Protein AF-A0A2T7B7V8-F1 (afdb_monomer)

Foldseek 3Di:
DDVVVVVVVVVCVVPVPDPAQKDKDFPLDPWGKAWDDKDWDDDPPDDIKMK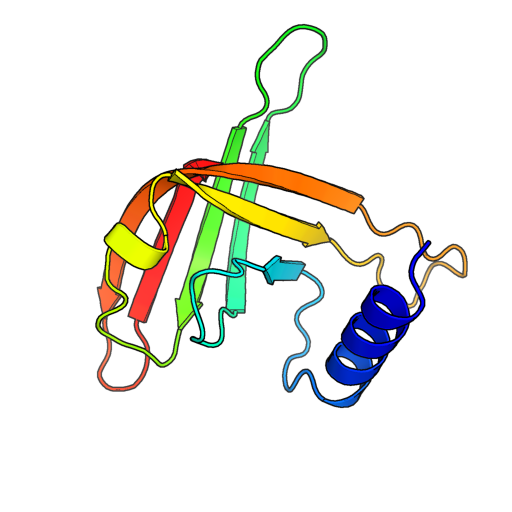TKTKTQDQCDDPVSAAQTKMKIWGFDDPPDPPGDIDIDIDGWHDKDWDADDPRMTMIITMD

Nearest PDB structures (foldseek):
  2p5z-assembly1_X  TM=9.126E-01  e=8.108E-07  Escherichia coli O6
  7q5p-assembly1_C  TM=8.413E-01  e=1.557E-05  Pseudomonas protegens Pf-5
  8v3t-assembly1_b  TM=2.860E-01  e=1.214E+00  Clostridioides difficile
  7rec-assembly1_E-2  TM=3.640E-01  e=7.645E+00  Homo sapiens
  8t17-assembly1_A  TM=2.697E-01  e=7.645E+00  Aequorea victoria

Structure (mmCIF, N/CA/C/O backbone):
data_AF-A0A2T7B7V8-F1
#
_entry.id   AF-A0A2T7B7V8-F1
#
loop_
_atom_site.group_PDB
_atom_site.id
_atom_site.type_symbol
_atom_site.label_atom_id
_atom_site.label_alt_id
_atom_site.label_comp_id
_atom_site.label_asym_id
_atom_site.label_entity_id
_atom_site.label_seq_id
_atom_site.pdbx_PDB_ins_code
_atom_site.Cartn_x
_atom_site.Cartn_y
_atom_site.Cartn_z
_atom_site.occupancy
_atom_site.B_iso_or_equiv
_atom_site.auth_seq_id
_atom_site.auth_comp_id
_atom_site.auth_asym_id
_atom_site.auth_atom_id
_atom_site.pdbx_PDB_model_num
ATOM 1 N N . MET A 1 1 ? -1.034 -13.128 19.800 1.00 44.31 1 MET A N 1
ATOM 2 C CA . MET A 1 1 ? -0.070 -12.634 18.792 1.00 44.31 1 MET A CA 1
ATOM 3 C C . MET A 1 1 ? 0.856 -13.788 18.443 1.00 44.31 1 MET A C 1
ATOM 5 O O . MET A 1 1 ? 1.413 -14.369 19.367 1.00 44.31 1 MET A O 1
ATOM 9 N N . SER A 1 2 ? 0.912 -14.211 17.176 1.00 50.72 2 SER A N 1
ATOM 10 C CA . SER A 1 2 ? 1.653 -15.417 16.778 1.00 50.72 2 SER A CA 1
ATOM 11 C C . SER A 1 2 ? 3.151 -15.120 16.699 1.00 50.72 2 SER A C 1
ATOM 13 O O . SER A 1 2 ? 3.559 -14.107 16.136 1.00 50.72 2 SER A O 1
ATOM 15 N N . GLN A 1 3 ? 3.986 -16.005 17.247 1.00 44.62 3 GLN A N 1
ATOM 16 C CA . GLN A 1 3 ? 5.444 -15.815 17.299 1.00 44.62 3 GLN A CA 1
ATOM 17 C C . GLN A 1 3 ? 6.090 -15.685 15.908 1.00 44.62 3 GLN A C 1
ATOM 19 O O . GLN A 1 3 ? 7.143 -15.070 15.759 1.00 44.62 3 GLN A O 1
ATOM 24 N N . THR A 1 4 ? 5.430 -16.202 14.872 1.00 51.91 4 THR A N 1
ATOM 25 C CA . THR A 1 4 ? 5.833 -16.062 13.468 1.00 51.91 4 THR A CA 1
ATOM 26 C C . THR A 1 4 ? 5.802 -14.623 12.963 1.00 51.91 4 THR A C 1
ATOM 28 O O . THR A 1 4 ? 6.666 -14.245 12.174 1.00 51.91 4 THR A O 1
ATOM 31 N N . ASP A 1 5 ? 4.848 -13.812 13.421 1.00 50.88 5 ASP A N 1
ATOM 32 C CA . ASP A 1 5 ? 4.709 -12.419 12.978 1.00 50.88 5 ASP A CA 1
ATOM 33 C C . ASP A 1 5 ? 5.813 -11.557 13.594 1.00 50.88 5 ASP A C 1
ATOM 35 O O . ASP A 1 5 ? 6.421 -10.723 12.923 1.00 50.88 5 ASP A O 1
ATOM 39 N N . THR A 1 6 ? 6.145 -11.836 14.859 1.00 51.00 6 THR A N 1
ATOM 40 C CA . THR A 1 6 ? 7.250 -11.193 15.573 1.00 51.00 6 THR A CA 1
ATOM 41 C C . THR A 1 6 ? 8.592 -11.529 14.931 1.00 51.00 6 THR A C 1
ATOM 43 O O . THR A 1 6 ? 9.377 -10.619 14.688 1.00 51.00 6 THR A O 1
ATOM 46 N N . LEU A 1 7 ? 8.832 -12.799 14.579 1.00 51.41 7 LEU A N 1
ATOM 47 C CA . LEU A 1 7 ? 10.081 -13.227 13.941 1.00 51.41 7 LEU A CA 1
ATOM 48 C C . LEU A 1 7 ? 10.260 -12.638 12.538 1.00 51.41 7 LEU A C 1
ATOM 50 O O . LEU A 1 7 ? 11.360 -12.202 12.202 1.00 51.41 7 LEU A O 1
ATOM 54 N N . LYS A 1 8 ? 9.190 -12.565 11.734 1.00 56.34 8 LYS A N 1
ATOM 55 C CA . LYS A 1 8 ? 9.224 -11.879 10.433 1.00 56.34 8 LYS A CA 1
ATOM 56 C C . LYS A 1 8 ? 9.533 -10.395 10.611 1.00 56.34 8 LYS A C 1
ATOM 58 O O . LYS A 1 8 ? 10.452 -9.897 9.971 1.00 56.34 8 LYS A O 1
ATOM 63 N N . ASN A 1 9 ? 8.833 -9.708 11.514 1.00 56.75 9 ASN A N 1
ATOM 64 C CA . ASN A 1 9 ? 9.064 -8.290 11.787 1.00 56.75 9 ASN A CA 1
ATOM 65 C C . ASN A 1 9 ? 10.508 -8.017 12.246 1.00 56.75 9 ASN A C 1
ATOM 67 O O . ASN A 1 9 ? 11.159 -7.117 11.723 1.00 56.75 9 ASN A O 1
ATOM 71 N N . THR A 1 10 ? 11.055 -8.835 13.154 1.00 52.47 10 THR A N 1
ATOM 72 C CA . THR A 1 10 ? 12.447 -8.693 13.607 1.00 52.47 10 THR A CA 1
ATOM 73 C C . THR A 1 10 ? 13.447 -9.014 12.508 1.00 52.47 10 THR A C 1
ATOM 75 O O . THR A 1 10 ? 14.430 -8.297 12.361 1.00 52.47 10 THR A O 1
ATOM 78 N N . LEU A 1 11 ? 13.200 -10.051 11.700 1.00 54.28 11 LEU A N 1
ATOM 79 C CA . LEU A 1 11 ? 14.100 -10.410 10.610 1.00 54.28 11 LEU A CA 1
ATOM 80 C C . LEU A 1 11 ? 14.127 -9.297 9.564 1.00 54.28 11 LEU A C 1
ATOM 82 O O . LEU A 1 11 ? 15.202 -8.950 9.106 1.00 54.28 11 LEU A O 1
ATOM 86 N N . TYR A 1 12 ? 13.001 -8.659 9.252 1.00 55.84 12 TYR A N 1
ATOM 87 C CA . TYR A 1 12 ? 12.968 -7.508 8.349 1.00 55.84 12 TYR A CA 1
ATOM 88 C C . TYR A 1 12 ? 13.488 -6.206 8.969 1.00 55.84 12 TYR A C 1
ATOM 90 O O . TYR A 1 12 ? 14.055 -5.402 8.245 1.00 55.84 12 TYR A O 1
ATOM 98 N N . ALA A 1 13 ? 13.378 -5.995 10.281 1.00 53.31 13 ALA A N 1
ATOM 99 C CA . ALA A 1 13 ? 14.068 -4.887 10.948 1.00 53.31 13 ALA A CA 1
ATOM 100 C C . ALA A 1 13 ? 15.601 -5.070 10.942 1.00 53.31 13 ALA A C 1
ATOM 102 O O . ALA A 1 13 ? 16.341 -4.091 10.947 1.00 53.31 13 ALA A O 1
ATOM 103 N N . LEU A 1 14 ? 16.072 -6.323 10.916 1.00 49.06 14 LEU A N 1
ATOM 104 C CA . LEU A 1 14 ? 17.492 -6.695 10.899 1.00 49.06 14 LEU A CA 1
ATOM 105 C C . LEU A 1 14 ? 18.067 -6.876 9.480 1.00 49.06 14 LEU A C 1
ATOM 107 O O . LEU A 1 14 ? 19.272 -6.737 9.297 1.00 49.06 14 LEU A O 1
ATOM 111 N N . THR A 1 15 ? 17.233 -7.202 8.485 1.00 47.22 15 THR A N 1
ATOM 112 C CA . THR A 1 15 ? 17.634 -7.512 7.091 1.00 47.22 15 THR A CA 1
ATOM 113 C C . THR A 1 15 ? 17.0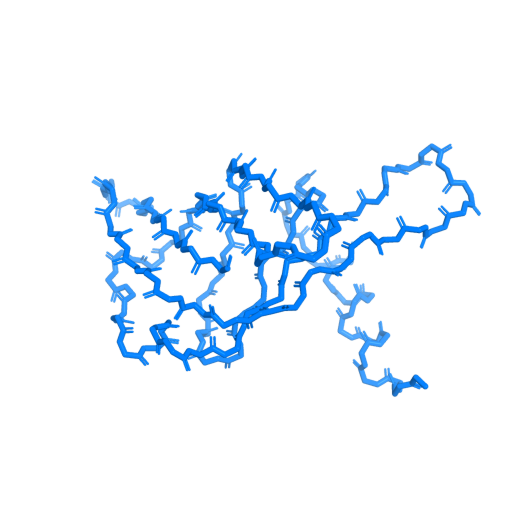02 -6.592 6.042 1.00 47.22 15 THR A C 1
ATOM 115 O O . THR A 1 15 ? 17.322 -6.691 4.859 1.00 47.22 15 THR A O 1
ATOM 118 N N . GLY A 1 16 ? 16.105 -5.689 6.446 1.00 52.59 16 GLY A N 1
ATOM 119 C CA . GLY A 1 16 ? 15.491 -4.685 5.585 1.00 52.59 16 GLY A CA 1
ATOM 120 C C . GLY A 1 16 ? 16.542 -3.673 5.168 1.00 52.59 16 GLY A C 1
ATOM 121 O O . GLY A 1 16 ? 16.880 -2.767 5.918 1.00 52.59 16 GLY A O 1
ATOM 122 N N . SER A 1 17 ? 17.077 -3.854 3.967 1.00 50.72 17 SER A N 1
ATOM 123 C CA . SER A 1 17 ? 18.183 -3.090 3.386 1.00 50.72 17 SER A CA 1
ATOM 124 C C . SER A 1 17 ? 17.860 -1.609 3.089 1.00 50.72 17 SER A C 1
ATOM 126 O O . SER A 1 17 ? 18.523 -0.999 2.251 1.00 50.72 17 SER A O 1
ATOM 128 N N . GLY A 1 18 ? 16.854 -1.015 3.735 1.00 58.66 18 GLY A N 1
AT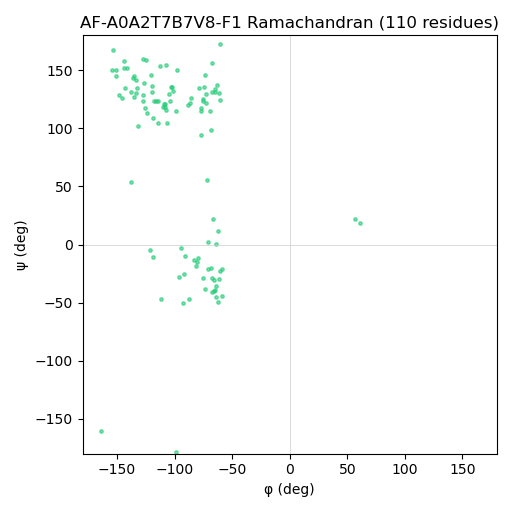OM 129 C CA . GLY A 1 18 ? 16.371 0.333 3.456 1.00 58.66 18 GLY A CA 1
ATOM 130 C C . GLY A 1 18 ? 16.135 1.146 4.724 1.00 58.66 18 GLY A C 1
ATOM 131 O O . GLY A 1 18 ? 15.674 0.638 5.739 1.00 58.66 18 GLY A O 1
ATOM 132 N N . LEU A 1 19 ? 16.397 2.451 4.641 1.00 68.12 19 LEU A N 1
ATOM 133 C CA . LEU A 1 19 ? 16.060 3.440 5.677 1.00 68.12 19 LEU A CA 1
ATOM 134 C C . LEU A 1 19 ? 14.541 3.704 5.775 1.00 68.12 19 LEU A C 1
ATOM 136 O O . LEU A 1 19 ? 14.105 4.569 6.541 1.00 68.12 19 LEU A O 1
ATOM 140 N N . ASN A 1 20 ? 13.745 2.991 4.976 1.00 77.31 20 ASN A N 1
ATOM 141 C CA . ASN A 1 20 ? 12.317 3.189 4.832 1.00 77.31 20 ASN A CA 1
ATOM 142 C C . ASN A 1 20 ? 11.556 2.635 6.042 1.00 77.31 20 ASN A C 1
ATOM 144 O O . ASN A 1 20 ? 11.695 1.473 6.419 1.00 77.31 20 ASN A O 1
ATOM 148 N N . ARG A 1 21 ? 10.741 3.492 6.660 1.00 81.00 21 ARG A N 1
ATOM 149 C CA . ARG A 1 21 ? 9.921 3.153 7.835 1.00 81.00 21 ARG A CA 1
ATOM 150 C C . ARG A 1 21 ? 8.532 2.656 7.450 1.00 81.00 21 ARG A C 1
ATOM 152 O O . ARG A 1 21 ? 7.789 2.200 8.320 1.00 81.00 21 ARG A O 1
ATOM 159 N N . TYR A 1 22 ? 8.179 2.775 6.176 1.00 87.25 22 TYR A N 1
ATOM 160 C CA . TYR A 1 22 ? 6.910 2.335 5.628 1.00 87.25 22 TYR A CA 1
ATOM 161 C C . TYR A 1 22 ? 7.112 1.027 4.887 1.00 87.25 22 TYR A C 1
ATOM 163 O O . TYR A 1 22 ? 8.070 0.855 4.137 1.00 87.25 22 TYR A O 1
ATOM 171 N N . ARG A 1 23 ? 6.201 0.088 5.115 1.00 87.31 23 ARG A N 1
ATOM 172 C CA . ARG A 1 23 ? 6.292 -1.250 4.553 1.00 87.31 23 ARG A CA 1
ATOM 173 C C . ARG A 1 23 ? 4.957 -1.658 3.971 1.00 87.31 23 ARG A C 1
ATOM 175 O O . ARG A 1 23 ? 3.943 -1.596 4.657 1.00 87.31 23 ARG A O 1
ATOM 182 N N . LEU A 1 24 ? 4.997 -2.148 2.742 1.00 91.12 24 LEU A N 1
ATOM 183 C CA . LEU A 1 24 ? 3.863 -2.759 2.073 1.00 91.12 24 LEU A CA 1
ATOM 184 C C . LEU A 1 24 ? 4.097 -4.268 1.966 1.00 91.12 24 LEU A C 1
ATOM 186 O O . LEU A 1 24 ? 5.085 -4.707 1.382 1.00 91.12 24 LEU A O 1
ATOM 190 N N . ASP A 1 25 ? 3.194 -5.054 2.544 1.00 89.81 25 ASP A N 1
ATOM 191 C CA . ASP A 1 25 ? 3.215 -6.514 2.495 1.00 89.81 25 ASP A CA 1
ATOM 192 C C . ASP A 1 25 ? 2.008 -7.030 1.710 1.00 89.81 25 ASP A C 1
ATOM 194 O O . ASP A 1 25 ? 0.861 -6.701 2.024 1.00 89.81 25 ASP A O 1
ATOM 198 N N . ILE A 1 26 ? 2.274 -7.819 0.669 1.00 90.56 26 ILE A N 1
ATOM 199 C CA . ILE A 1 26 ? 1.251 -8.458 -0.159 1.00 90.56 26 ILE A CA 1
ATOM 200 C C . ILE A 1 26 ? 1.640 -9.930 -0.295 1.00 90.56 26 ILE A C 1
ATOM 202 O O . ILE A 1 26 ? 2.499 -10.249 -1.113 1.00 90.56 26 ILE A O 1
ATOM 206 N N . PRO A 1 27 ? 1.011 -10.856 0.453 1.00 87.75 27 PRO A N 1
ATOM 207 C CA . PRO A 1 27 ? 1.436 -12.259 0.510 1.00 87.75 27 PRO A CA 1
ATOM 208 C C . PRO A 1 27 ? 1.443 -12.995 -0.837 1.00 87.75 27 PRO A C 1
ATOM 210 O O . PRO A 1 27 ? 2.086 -14.030 -0.977 1.00 87.75 27 PRO A O 1
ATOM 213 N N . SER A 1 28 ? 0.692 -12.492 -1.821 1.00 85.75 28 SER A N 1
ATOM 214 C CA . SER A 1 28 ? 0.629 -13.046 -3.182 1.00 85.75 28 SER A CA 1
ATOM 215 C C . SER A 1 28 ? 1.772 -12.570 -4.094 1.00 85.75 28 SER A C 1
ATOM 217 O O . SER A 1 28 ? 1.982 -13.153 -5.159 1.00 85.75 28 SER A O 1
ATOM 219 N N . CYS A 1 29 ? 2.512 -11.535 -3.686 1.00 86.44 29 CYS A N 1
ATOM 220 C CA . CYS A 1 29 ? 3.634 -10.969 -4.422 1.00 86.44 29 CYS A CA 1
ATOM 221 C C . CYS A 1 29 ? 4.957 -11.345 -3.727 1.00 86.44 29 CYS A C 1
ATOM 223 O O . CYS A 1 29 ? 5.188 -10.926 -2.594 1.00 86.44 29 CYS A O 1
ATOM 225 N N . PRO A 1 30 ? 5.839 -12.131 -4.371 1.00 82.50 30 PRO A N 1
ATOM 226 C CA . PRO A 1 30 ? 7.146 -12.473 -3.809 1.00 82.50 30 PRO A CA 1
ATOM 227 C C . PRO A 1 30 ? 8.189 -11.356 -3.988 1.00 82.50 30 PRO A C 1
ATOM 229 O O . PRO A 1 30 ? 9.276 -11.439 -3.415 1.00 82.50 30 PRO A O 1
ATOM 232 N N . SER A 1 31 ? 7.889 -10.343 -4.804 1.00 85.25 31 SER A N 1
ATOM 233 C CA . SER A 1 31 ? 8.817 -9.271 -5.162 1.00 85.25 31 SER A CA 1
ATOM 234 C C . SER A 1 31 ? 9.012 -8.297 -3.996 1.00 85.25 31 SER A C 1
ATOM 236 O O . SER A 1 31 ? 8.097 -8.034 -3.216 1.00 85.25 31 SER A O 1
ATOM 238 N N . LEU A 1 32 ? 10.222 -7.745 -3.869 1.00 84.94 32 LEU A N 1
ATOM 239 C CA . LEU A 1 32 ? 10.518 -6.731 -2.856 1.00 84.94 32 LEU A CA 1
ATOM 240 C C . LEU A 1 32 ? 9.853 -5.410 -3.254 1.00 84.94 32 LEU A C 1
ATOM 242 O O . LEU A 1 32 ? 10.108 -4.897 -4.347 1.00 84.94 32 LEU A O 1
ATOM 246 N N . LEU A 1 33 ? 8.997 -4.890 -2.376 1.00 89.88 33 LEU A N 1
ATOM 247 C CA . LEU A 1 33 ? 8.252 -3.649 -2.577 1.00 89.88 33 LEU A CA 1
ATOM 248 C C . LEU A 1 33 ? 8.814 -2.576 -1.641 1.00 89.88 33 LEU A C 1
ATOM 250 O O . LEU A 1 33 ? 8.791 -2.756 -0.422 1.00 89.88 33 LEU A O 1
ATOM 254 N N . ASP A 1 34 ? 9.300 -1.472 -2.203 1.00 90.12 34 ASP A N 1
ATOM 255 C CA . ASP A 1 34 ? 9.787 -0.322 -1.437 1.00 90.12 34 ASP A CA 1
ATOM 256 C C . ASP A 1 34 ? 8.834 0.866 -1.600 1.00 90.12 34 ASP A C 1
ATOM 258 O O . ASP A 1 34 ? 8.600 1.330 -2.714 1.00 90.12 34 ASP A O 1
ATOM 262 N N . VAL A 1 35 ? 8.234 1.325 -0.500 1.00 91.69 35 VAL A N 1
ATOM 263 C CA . VAL A 1 35 ? 7.192 2.367 -0.515 1.00 91.69 35 VAL A CA 1
ATOM 264 C C . VAL A 1 35 ? 7.827 3.742 -0.712 1.00 91.69 35 VAL A C 1
ATOM 266 O O . VAL A 1 35 ? 8.566 4.204 0.150 1.00 91.69 35 VAL A O 1
ATOM 269 N N . GLU A 1 36 ? 7.505 4.430 -1.803 1.00 91.56 36 GLU A N 1
ATOM 270 C CA . GLU A 1 36 ? 8.026 5.774 -2.074 1.00 91.56 36 GLU A CA 1
ATOM 271 C C . GLU A 1 36 ? 7.159 6.863 -1.437 1.00 91.56 3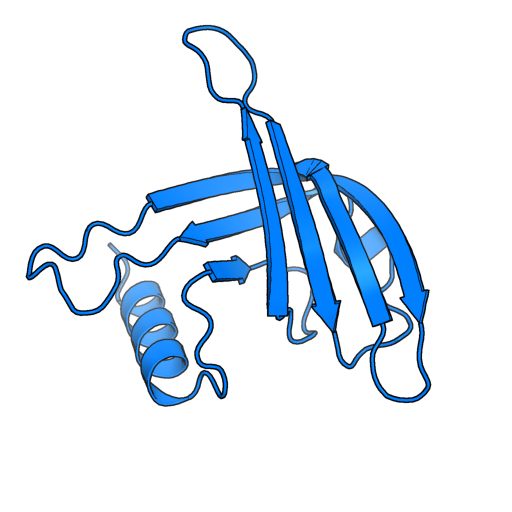6 GLU A C 1
ATOM 273 O O . GLU A 1 36 ? 7.669 7.782 -0.802 1.00 91.56 36 GLU A O 1
ATOM 278 N N . ASP A 1 37 ? 5.843 6.762 -1.619 1.00 92.00 37 ASP A N 1
ATOM 279 C CA . ASP A 1 37 ? 4.878 7.778 -1.207 1.00 92.00 37 ASP A CA 1
ATOM 280 C C . ASP A 1 37 ? 3.514 7.131 -0.966 1.00 92.00 37 ASP A C 1
ATOM 282 O O . ASP A 1 37 ? 3.171 6.131 -1.601 1.00 92.00 37 ASP A O 1
ATOM 286 N N . PHE A 1 38 ? 2.721 7.685 -0.054 1.00 93.50 38 PHE A N 1
ATOM 287 C CA . PHE A 1 38 ? 1.338 7.258 0.118 1.00 93.50 38 PHE A CA 1
ATOM 288 C C . PHE A 1 38 ? 0.455 8.390 0.640 1.00 93.50 38 PHE A C 1
ATOM 290 O O . PHE A 1 38 ? 0.886 9.246 1.412 1.00 93.50 38 PHE A O 1
ATOM 297 N N . SER A 1 39 ? -0.820 8.350 0.266 1.00 94.31 39 SER A N 1
ATOM 298 C CA . SER A 1 39 ? -1.858 9.251 0.753 1.00 94.31 39 SER A CA 1
ATOM 299 C C . SER A 1 39 ? -3.030 8.435 1.275 1.00 94.31 39 SER A C 1
ATOM 301 O O . SER A 1 39 ? -3.522 7.546 0.588 1.00 94.31 39 SER A O 1
ATOM 303 N N . GLY A 1 40 ? -3.458 8.724 2.501 1.00 93.75 40 GLY A N 1
ATOM 304 C CA . GLY A 1 40 ? -4.560 8.037 3.162 1.00 93.75 40 GLY A CA 1
ATOM 305 C C . GLY A 1 40 ? -5.693 8.989 3.509 1.00 93.75 40 GLY A C 1
ATOM 306 O O . GLY A 1 40 ? -5.448 10.068 4.049 1.00 93.75 40 GLY A O 1
ATOM 307 N N . PHE A 1 41 ? -6.928 8.570 3.257 1.00 94.81 41 PHE A N 1
ATOM 308 C CA . PHE A 1 41 ? -8.131 9.215 3.763 1.00 94.81 41 PHE A CA 1
ATOM 309 C C . PHE A 1 41 ? -8.872 8.260 4.698 1.00 94.81 41 PHE A C 1
ATOM 311 O O . PHE A 1 41 ? -9.231 7.148 4.315 1.00 94.81 41 PHE A O 1
ATOM 318 N N . GLU A 1 42 ? -9.113 8.708 5.929 1.00 94.19 42 GLU A N 1
ATOM 319 C CA . GLU A 1 42 ? -9.864 7.976 6.946 1.00 94.19 42 GLU A CA 1
ATOM 320 C C . GLU A 1 42 ? -10.843 8.930 7.627 1.00 94.19 42 GLU A C 1
ATOM 322 O O . GLU A 1 42 ? -10.454 9.983 8.136 1.00 94.19 42 GLU A O 1
ATOM 327 N N . ALA A 1 43 ? -12.119 8.556 7.657 1.00 94.62 43 ALA A N 1
ATOM 328 C CA . ALA A 1 43 ? -13.157 9.305 8.348 1.00 94.62 43 ALA A CA 1
ATOM 329 C C . ALA A 1 43 ? -14.175 8.348 8.974 1.00 94.62 43 ALA A C 1
ATOM 331 O O . ALA A 1 43 ? -14.400 7.239 8.486 1.00 94.62 43 ALA A O 1
ATOM 332 N N . MET A 1 44 ? -14.804 8.781 10.067 1.00 96.06 44 MET A N 1
ATOM 333 C CA . MET A 1 44 ? -15.804 7.969 10.756 1.00 96.06 44 MET A CA 1
ATOM 334 C C . MET A 1 44 ? -16.980 7.673 9.818 1.00 96.06 44 MET A C 1
ATOM 336 O O . MET A 1 44 ? -17.519 8.581 9.185 1.00 96.06 44 MET A O 1
ATOM 340 N N . SER A 1 45 ? -17.364 6.398 9.732 1.00 94.62 45 SER A N 1
ATOM 341 C CA . SER A 1 45 ? -18.436 5.912 8.851 1.00 94.62 45 SER A CA 1
ATOM 342 C C . SER A 1 45 ? -18.206 6.146 7.349 1.00 94.62 45 SER A C 1
ATOM 344 O O . SER A 1 45 ? -19.157 6.070 6.573 1.00 94.62 45 SER A O 1
ATOM 346 N N . GLN A 1 46 ? -16.965 6.400 6.923 1.00 95.50 46 GLN A N 1
ATOM 347 C CA . GLN A 1 46 ? -16.573 6.379 5.513 1.00 95.50 46 GLN A CA 1
ATOM 348 C C . GLN A 1 46 ? -15.617 5.219 5.248 1.00 95.50 46 GLN A C 1
ATOM 350 O O . GLN A 1 46 ? -14.916 4.754 6.149 1.00 95.50 46 GLN A O 1
ATOM 355 N N . LEU A 1 47 ? -15.595 4.744 4.003 1.00 92.94 47 LEU A N 1
ATOM 356 C CA . LEU A 1 47 ? -14.595 3.775 3.579 1.00 92.94 47 LEU A CA 1
ATOM 357 C C . LEU A 1 47 ? -13.228 4.464 3.576 1.00 92.94 47 LEU A C 1
ATOM 359 O O . LEU A 1 47 ? -13.094 5.567 3.044 1.00 92.94 47 LEU A O 1
ATOM 363 N N . TYR A 1 48 ? -12.234 3.824 4.185 1.00 94.56 48 TYR A N 1
ATOM 364 C CA . TYR A 1 48 ? -10.867 4.313 4.092 1.00 94.56 48 TYR A CA 1
ATOM 365 C C . TYR A 1 48 ? -10.361 4.168 2.654 1.00 94.56 48 TYR A C 1
ATOM 367 O O . TYR A 1 48 ? -10.849 3.339 1.888 1.00 94.56 48 TYR A O 1
ATOM 375 N N . HIS A 1 49 ? -9.372 4.972 2.294 1.00 93.38 49 HIS A N 1
ATOM 376 C CA . HIS A 1 49 ? -8.744 4.895 0.985 1.00 93.38 49 HIS A CA 1
ATOM 377 C C . HIS A 1 49 ? -7.270 5.232 1.104 1.00 93.38 49 HIS A C 1
ATOM 379 O O . HIS A 1 49 ? -6.934 6.302 1.611 1.00 93.38 49 HIS A O 1
ATOM 385 N N . TYR A 1 50 ? -6.407 4.348 0.619 1.00 95.44 50 TYR A N 1
ATOM 386 C CA . TYR A 1 50 ? -4.967 4.551 0.602 1.00 95.44 50 TYR A CA 1
ATOM 387 C C . TYR A 1 50 ? -4.416 4.418 -0.811 1.00 95.44 50 TYR A C 1
ATOM 389 O O . TYR A 1 50 ? -4.388 3.321 -1.361 1.00 95.44 50 TYR A O 1
ATOM 397 N N . ASP A 1 51 ? -3.927 5.524 -1.370 1.00 95.81 51 ASP A N 1
ATOM 398 C CA . ASP A 1 51 ? -3.119 5.525 -2.586 1.00 95.81 51 ASP A CA 1
ATOM 399 C C . ASP A 1 51 ? -1.658 5.319 -2.201 1.00 95.81 51 ASP A C 1
ATOM 401 O O . ASP A 1 5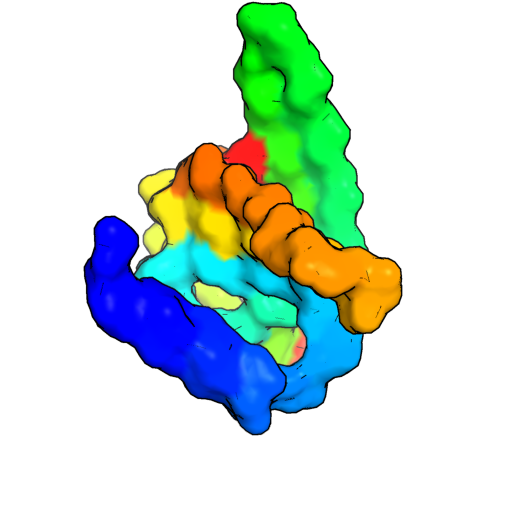1 ? -1.117 6.084 -1.404 1.00 95.81 51 ASP A O 1
ATOM 405 N N . ILE A 1 52 ? -1.025 4.271 -2.717 1.00 95.50 52 ILE A N 1
ATOM 406 C CA . ILE A 1 52 ? 0.335 3.894 -2.334 1.00 95.50 52 ILE A CA 1
ATOM 407 C C . ILE A 1 52 ? 1.169 3.750 -3.593 1.00 95.50 52 ILE A C 1
ATOM 409 O O . ILE A 1 52 ? 0.857 2.938 -4.468 1.00 95.50 52 ILE A O 1
ATOM 413 N N . ARG A 1 53 ? 2.265 4.500 -3.657 1.00 95.50 53 ARG A N 1
ATOM 414 C CA . ARG A 1 53 ? 3.305 4.383 -4.673 1.00 95.50 53 ARG A CA 1
ATOM 415 C C . ARG A 1 53 ? 4.496 3.640 -4.113 1.00 95.50 53 ARG A C 1
ATOM 417 O O . ARG A 1 53 ? 4.986 3.941 -3.027 1.00 95.50 53 ARG A O 1
ATOM 424 N N . PHE A 1 54 ? 4.964 2.668 -4.873 1.00 93.38 54 PHE A N 1
ATOM 425 C CA . PHE A 1 54 ? 6.117 1.872 -4.500 1.00 93.38 54 PHE A CA 1
ATOM 426 C C . PHE A 1 54 ? 6.940 1.517 -5.727 1.00 93.38 54 PHE A C 1
ATOM 428 O O . PHE A 1 54 ? 6.446 1.476 -6.858 1.00 93.38 54 PHE A O 1
ATOM 435 N N . THR A 1 55 ? 8.201 1.206 -5.481 1.00 92.38 55 THR A N 1
ATOM 436 C CA . THR A 1 55 ? 9.108 0.678 -6.485 1.00 92.38 55 THR A CA 1
ATOM 437 C C . THR A 1 55 ? 9.389 -0.791 -6.253 1.00 92.38 55 THR A C 1
ATOM 439 O O . THR A 1 55 ? 9.296 -1.310 -5.139 1.00 92.38 55 THR A O 1
ATOM 442 N N . SER A 1 56 ? 9.743 -1.473 -7.335 1.00 90.69 56 SER A N 1
ATOM 443 C CA . SER A 1 56 ? 10.284 -2.822 -7.274 1.00 90.69 56 SER A CA 1
ATOM 444 C C . SER A 1 56 ? 11.389 -3.001 -8.308 1.00 90.69 56 SER A C 1
ATOM 446 O O . SER A 1 56 ? 11.393 -2.346 -9.354 1.00 90.69 56 SER A O 1
ATOM 448 N N . SER A 1 57 ? 12.330 -3.896 -8.007 1.00 88.88 57 SER A N 1
ATOM 449 C CA . SER A 1 57 ? 13.319 -4.390 -8.972 1.00 88.88 57 SER A CA 1
ATOM 450 C C . SER A 1 57 ? 12.685 -5.301 -10.025 1.00 88.88 57 SER A C 1
ATOM 452 O O . SER A 1 57 ? 13.238 -5.476 -11.110 1.00 88.88 57 SER A O 1
ATOM 454 N N . ASP A 1 58 ? 11.514 -5.866 -9.727 1.00 87.38 58 ASP A N 1
ATOM 455 C CA . ASP A 1 58 ? 10.712 -6.585 -10.703 1.00 87.38 58 ASP A CA 1
ATOM 456 C C . ASP A 1 58 ? 9.991 -5.590 -11.621 1.00 87.38 58 ASP A C 1
ATOM 458 O O . ASP A 1 58 ? 9.149 -4.804 -11.186 1.00 87.38 58 ASP A O 1
ATOM 462 N N . LEU A 1 59 ? 10.351 -5.616 -12.905 1.00 87.44 59 LEU A N 1
ATOM 463 C CA . LEU A 1 59 ? 9.829 -4.698 -13.915 1.00 87.44 59 LEU A CA 1
ATOM 464 C C . LEU A 1 59 ? 8.452 -5.104 -14.447 1.00 87.44 59 LEU A C 1
ATOM 466 O O . LEU A 1 59 ? 7.805 -4.295 -15.120 1.00 87.44 59 LEU A O 1
ATOM 470 N N . ASN A 1 60 ? 8.013 -6.342 -14.206 1.00 86.38 60 ASN A N 1
ATOM 471 C CA . ASN A 1 60 ? 6.791 -6.894 -14.786 1.00 86.38 60 ASN A CA 1
ATOM 472 C C . ASN A 1 60 ? 5.991 -7.699 -13.755 1.00 86.38 60 ASN A C 1
ATOM 474 O O . ASN A 1 60 ? 5.612 -8.840 -14.014 1.00 86.38 60 ASN A O 1
ATOM 478 N N . ILE A 1 61 ? 5.684 -7.072 -12.617 1.00 87.06 61 ILE A N 1
ATOM 479 C CA . ILE A 1 61 ? 4.755 -7.644 -11.638 1.00 87.06 61 ILE A CA 1
ATOM 480 C C . ILE A 1 61 ? 3.382 -7.841 -12.288 1.00 87.06 61 ILE A C 1
ATOM 482 O O . ILE A 1 61 ? 2.787 -6.891 -12.814 1.00 87.06 61 ILE A O 1
ATOM 486 N N . ASP A 1 62 ? 2.879 -9.072 -12.237 1.00 87.88 62 ASP A N 1
ATOM 487 C CA . ASP A 1 62 ? 1.599 -9.415 -12.835 1.00 87.88 62 ASP A CA 1
ATOM 488 C C . ASP A 1 62 ? 0.429 -8.884 -11.993 1.00 87.88 62 ASP A C 1
ATOM 490 O O . ASP A 1 62 ? 0.387 -9.016 -10.766 1.00 87.88 62 ASP A O 1
ATOM 494 N N . ALA A 1 63 ? -0.564 -8.296 -12.664 1.00 87.19 63 ALA A N 1
ATOM 495 C CA . ALA A 1 63 ? -1.718 -7.709 -11.994 1.00 87.19 63 ALA A CA 1
ATOM 496 C C . ALA A 1 63 ? -2.521 -8.746 -11.191 1.00 87.19 63 ALA A C 1
ATOM 498 O O . ALA A 1 63 ? -3.100 -8.395 -10.167 1.00 87.19 63 ALA A O 1
ATOM 499 N N . THR A 1 64 ? -2.536 -10.021 -11.593 1.00 87.56 64 THR A N 1
ATOM 500 C CA . THR A 1 64 ? -3.259 -11.088 -10.877 1.00 87.56 64 THR A CA 1
ATOM 501 C C . THR A 1 64 ? -2.645 -11.423 -9.517 1.00 87.56 64 THR A C 1
ATOM 503 O O . THR A 1 64 ? -3.329 -11.967 -8.643 1.00 87.56 64 THR A O 1
ATOM 506 N N . GLN A 1 65 ? -1.372 -11.070 -9.311 1.00 8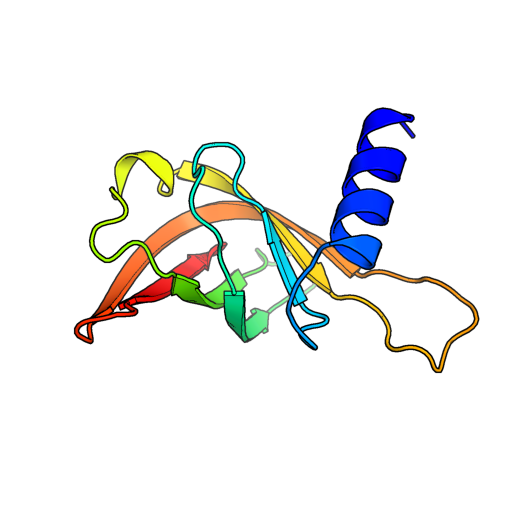6.31 65 GLN A N 1
ATOM 507 C CA . GLN A 1 65 ? -0.676 -11.245 -8.037 1.00 86.31 65 GLN A CA 1
ATOM 508 C C . GLN A 1 65 ? -0.983 -10.133 -7.036 1.00 86.31 65 GLN A C 1
ATOM 510 O O . GLN A 1 65 ? -0.757 -10.320 -5.843 1.00 86.31 65 GLN A O 1
ATOM 515 N N . LEU A 1 66 ? -1.486 -8.989 -7.503 1.00 88.62 66 LEU A N 1
ATOM 516 C CA . LEU A 1 66 ? -1.759 -7.827 -6.662 1.00 88.62 66 LEU A CA 1
ATOM 517 C C . LEU A 1 66 ? -3.256 -7.562 -6.538 1.00 88.62 66 LEU A C 1
ATOM 519 O O . LEU A 1 66 ? -3.750 -7.389 -5.431 1.00 88.62 66 LEU A O 1
ATOM 523 N N . LEU A 1 67 ? -3.994 -7.573 -7.644 1.00 93.12 67 LEU A N 1
ATOM 524 C CA . LEU A 1 67 ? -5.402 -7.201 -7.682 1.00 93.12 67 LEU A CA 1
ATOM 525 C C . LEU A 1 67 ? -6.272 -8.169 -6.865 1.00 93.12 67 LEU A C 1
ATOM 527 O O . LEU A 1 67 ? -6.149 -9.391 -6.968 1.00 93.12 67 LEU A O 1
ATOM 531 N N . SER A 1 68 ? -7.168 -7.608 -6.050 1.00 93.00 68 SER A N 1
ATOM 532 C CA . SER A 1 68 ? -8.057 -8.341 -5.140 1.00 93.00 68 SER A CA 1
ATOM 533 C C . SER A 1 68 ? -7.324 -9.250 -4.145 1.00 93.00 68 SER A C 1
ATOM 535 O O . SER A 1 68 ? -7.909 -10.200 -3.619 1.00 93.00 68 SER A O 1
ATOM 537 N N . LYS A 1 69 ? -6.041 -8.979 -3.876 1.00 93.62 69 LYS A N 1
ATOM 538 C CA . LYS A 1 69 ? -5.257 -9.674 -2.854 1.00 93.62 69 LYS A CA 1
ATOM 539 C C . LYS A 1 69 ? -5.209 -8.859 -1.565 1.00 93.62 69 LYS A C 1
ATOM 541 O O . LYS A 1 69 ? -5.291 -7.630 -1.618 1.00 93.62 69 LYS A O 1
ATOM 546 N N . PRO A 1 70 ? -5.092 -9.527 -0.405 1.00 93.62 70 PRO A N 1
ATOM 547 C CA . PRO A 1 70 ? -4.891 -8.832 0.855 1.00 93.62 70 PRO A CA 1
ATOM 548 C C . PRO A 1 70 ? -3.559 -8.082 0.827 1.00 93.62 70 PRO A C 1
ATOM 550 O O . PRO A 1 70 ? -2.545 -8.622 0.384 1.00 93.62 70 PRO A O 1
ATOM 553 N N . ALA A 1 71 ? -3.578 -6.854 1.327 1.00 93.38 71 ALA A N 1
ATOM 554 C CA . ALA A 1 71 ? -2.414 -5.997 1.446 1.00 93.38 71 ALA A CA 1
ATOM 555 C C . ALA A 1 71 ? -2.372 -5.371 2.841 1.00 93.38 71 ALA A C 1
ATOM 557 O O . ALA A 1 71 ? -3.404 -5.026 3.423 1.00 93.38 71 ALA A O 1
ATOM 558 N N . THR A 1 72 ? -1.168 -5.258 3.390 1.00 92.94 72 THR A N 1
ATOM 559 C CA . THR A 1 72 ? -0.927 -4.668 4.705 1.00 92.94 72 THR A CA 1
ATOM 560 C C . THR A 1 72 ? 0.109 -3.561 4.583 1.00 92.94 72 THR A C 1
ATOM 562 O O . THR A 1 72 ? 1.251 -3.819 4.211 1.00 92.94 72 THR A O 1
ATOM 565 N N . LEU A 1 73 ? -0.291 -2.332 4.908 1.00 92.00 73 LEU A N 1
ATOM 566 C CA . LEU A 1 73 ? 0.599 -1.180 5.006 1.00 92.00 73 LEU A CA 1
ATOM 567 C C . LEU A 1 73 ? 0.958 -0.955 6.476 1.00 92.00 73 LEU A C 1
ATOM 569 O O . LEU A 1 73 ? 0.105 -0.621 7.297 1.00 92.00 73 LEU A O 1
ATOM 573 N N . THR A 1 74 ? 2.228 -1.130 6.813 1.00 89.50 74 THR A N 1
ATOM 574 C CA . THR A 1 74 ? 2.773 -0.865 8.144 1.00 89.50 74 THR A CA 1
ATOM 575 C C . THR A 1 74 ? 3.554 0.441 8.126 1.00 89.50 74 THR A C 1
ATOM 577 O O . THR A 1 74 ? 4.502 0.602 7.361 1.00 89.50 74 THR A O 1
ATOM 580 N N . MET A 1 75 ? 3.172 1.366 8.997 1.00 88.44 75 MET A N 1
ATOM 581 C CA . MET A 1 75 ? 3.839 2.642 9.219 1.00 88.44 75 MET A CA 1
ATOM 582 C C . MET A 1 75 ? 4.575 2.566 10.555 1.00 88.44 75 MET A C 1
ATOM 584 O O . MET A 1 75 ? 3.962 2.581 11.626 1.00 88.44 75 MET A O 1
ATOM 588 N N . GLY A 1 76 ? 5.897 2.428 10.492 1.00 76.31 76 GLY A N 1
ATOM 589 C CA . GLY A 1 76 ? 6.739 2.387 11.678 1.00 76.31 76 GLY A CA 1
ATOM 590 C C . GLY A 1 76 ? 6.859 3.761 12.334 1.00 76.31 76 GLY A C 1
ATOM 591 O O . GLY A 1 76 ? 7.226 4.738 11.677 1.00 76.31 76 GLY A O 1
ATOM 592 N N . ALA A 1 77 ? 6.623 3.833 13.645 1.00 65.38 77 ALA A N 1
ATOM 593 C CA . ALA A 1 77 ? 7.061 4.974 14.437 1.00 65.38 77 ALA A CA 1
ATOM 594 C C . ALA A 1 77 ? 8.598 5.022 14.434 1.00 65.38 77 ALA A C 1
ATOM 596 O O . ALA A 1 77 ? 9.271 4.005 14.609 1.00 65.38 77 ALA A O 1
ATOM 597 N N . GLY A 1 78 ? 9.165 6.198 14.155 1.00 60.62 78 GLY A N 1
ATOM 598 C CA . GLY A 1 78 ? 10.615 6.381 14.116 1.00 60.62 78 GLY A CA 1
ATOM 599 C C . GLY A 1 78 ? 11.296 6.081 15.464 1.00 60.62 78 GLY A C 1
ATOM 600 O O . GLY A 1 78 ? 10.627 5.933 16.483 1.00 60.62 78 GLY A O 1
ATOM 601 N N . PRO A 1 79 ? 12.640 6.074 15.508 1.00 58.38 79 PRO A N 1
ATOM 602 C CA . PRO A 1 79 ? 13.413 5.674 16.692 1.00 58.38 79 PRO A CA 1
ATOM 603 C C . PRO A 1 79 ? 13.242 6.565 17.940 1.00 58.38 79 PRO A C 1
ATOM 605 O O . PRO A 1 79 ? 13.871 6.309 18.961 1.00 58.38 79 PRO A O 1
ATOM 608 N N . LEU A 1 80 ? 12.423 7.619 17.873 1.00 55.84 80 LEU A N 1
ATOM 609 C CA . LEU A 1 80 ? 12.275 8.627 18.926 1.00 55.84 80 LEU A CA 1
ATOM 610 C C . LEU A 1 80 ? 11.117 8.363 19.895 1.00 55.84 80 LEU A C 1
ATOM 612 O O . LEU A 1 80 ? 10.971 9.101 20.865 1.00 55.84 80 LEU A O 1
ATOM 616 N N . THR A 1 81 ? 10.319 7.316 19.697 1.00 48.53 81 THR A N 1
ATOM 617 C CA . THR A 1 81 ? 9.242 6.965 20.628 1.00 48.53 81 THR A CA 1
ATOM 618 C C . THR A 1 81 ? 9.487 5.578 21.200 1.00 48.53 81 THR A C 1
ATOM 620 O O . THR A 1 81 ? 9.299 4.570 20.529 1.00 48.53 81 THR A O 1
ATOM 623 N N . GLY A 1 82 ? 9.851 5.516 22.485 1.00 53.06 82 GLY A N 1
ATOM 624 C CA . GLY A 1 82 ? 9.905 4.281 23.287 1.00 53.06 82 GLY A CA 1
ATOM 625 C C . GLY A 1 82 ? 8.548 3.578 23.470 1.00 53.06 82 GLY A C 1
ATOM 626 O O . GLY A 1 82 ? 8.430 2.664 24.279 1.00 53.06 82 GLY A O 1
ATOM 627 N N . LEU A 1 83 ? 7.532 3.999 22.717 1.00 51.97 83 LEU A N 1
ATOM 628 C CA . LEU A 1 83 ? 6.259 3.335 22.506 1.00 51.97 83 LEU A CA 1
ATOM 629 C C . LEU A 1 83 ? 6.232 2.951 21.026 1.00 51.97 83 LEU A C 1
ATOM 631 O O . LEU A 1 83 ? 6.108 3.807 20.150 1.00 51.97 83 LEU A O 1
ATOM 635 N N . ALA A 1 84 ? 6.438 1.666 20.754 1.00 58.50 84 ALA A N 1
ATOM 636 C CA . ALA A 1 84 ? 6.452 1.072 19.422 1.00 58.50 84 ALA A CA 1
ATOM 637 C C . ALA A 1 84 ? 5.034 1.007 18.823 1.00 58.50 84 ALA A C 1
ATOM 639 O O . ALA A 1 84 ? 4.540 -0.063 18.474 1.00 58.50 84 ALA A O 1
ATOM 640 N N . GLU A 1 85 ? 4.342 2.141 18.748 1.00 61.16 85 GLU A N 1
ATOM 641 C CA . GLU A 1 85 ? 3.034 2.229 18.110 1.00 61.16 85 GLU A CA 1
ATOM 642 C C . GLU A 1 85 ? 3.239 2.247 16.596 1.00 61.16 85 GLU A C 1
ATOM 644 O O . GLU A 1 85 ? 3.528 3.270 15.981 1.00 61.16 85 GLU A O 1
ATOM 649 N N . GLN A 1 86 ? 3.161 1.066 15.988 1.00 76.06 86 GLN A N 1
ATOM 650 C CA . GLN A 1 86 ? 3.153 0.914 14.539 1.00 76.06 86 GLN A CA 1
ATOM 651 C C . GLN A 1 86 ? 1.703 1.002 14.065 1.00 76.06 86 GLN A C 1
ATOM 653 O O . GLN A 1 86 ? 0.868 0.190 14.469 1.00 76.06 86 GLN A O 1
ATOM 658 N N . LYS A 1 87 ? 1.389 1.971 13.198 1.00 86.56 87 LYS A N 1
ATOM 659 C CA . LYS A 1 87 ? 0.079 1.993 12.541 1.00 86.56 87 LYS A CA 1
ATOM 660 C C . LYS A 1 87 ? 0.081 0.925 11.458 1.00 86.56 87 LYS A C 1
ATOM 662 O O . LYS A 1 87 ? 0.933 0.937 10.574 1.00 86.56 87 LYS A O 1
ATOM 667 N N . VAL A 1 88 ? -0.874 0.007 11.526 1.00 89.88 88 VAL A N 1
ATOM 668 C CA . VAL A 1 88 ? -1.053 -1.042 10.524 1.00 89.88 88 VAL A CA 1
ATOM 669 C C . VAL A 1 88 ? -2.416 -0.868 9.880 1.00 89.88 88 VAL A C 1
ATOM 671 O O . VAL A 1 88 ? -3.436 -0.843 10.565 1.00 89.88 88 VAL A O 1
ATOM 674 N N . VAL A 1 89 ? -2.420 -0.737 8.559 1.00 92.12 89 VAL A N 1
ATOM 675 C CA . VAL A 1 89 ? -3.624 -0.663 7.738 1.00 92.12 89 VAL A CA 1
ATOM 676 C C . VAL A 1 89 ? -3.732 -1.972 6.975 1.00 92.12 89 VAL A C 1
ATOM 678 O O . VAL A 1 89 ? -2.849 -2.319 6.193 1.00 92.12 89 VAL A O 1
ATOM 681 N N . HIS A 1 90 ? -4.813 -2.703 7.219 1.00 93.25 90 HIS A N 1
ATOM 682 C CA . HIS A 1 90 ? -5.147 -3.911 6.477 1.00 93.25 90 HIS A CA 1
ATOM 683 C C . HIS A 1 90 ? -6.251 -3.601 5.480 1.00 93.25 90 HIS A C 1
ATOM 685 O O . HIS A 1 90 ? -7.259 -2.999 5.849 1.00 93.25 90 HIS A O 1
ATOM 69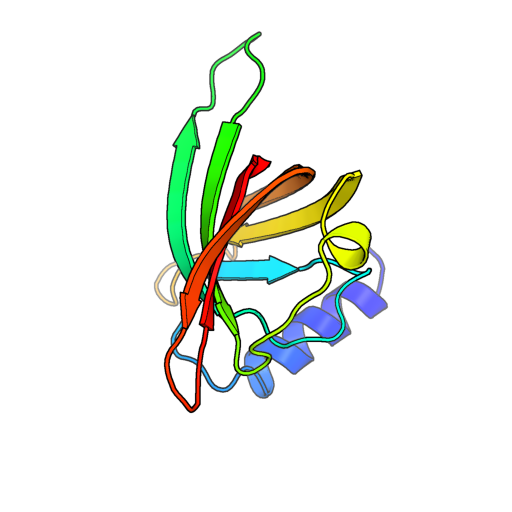1 N N . GLY A 1 91 ? -6.098 -4.089 4.257 1.00 93.38 91 GLY A N 1
ATOM 692 C CA . GLY A 1 91 ? -7.151 -4.013 3.260 1.00 93.38 91 GLY A CA 1
ATOM 693 C C . GLY A 1 91 ? -6.917 -4.954 2.094 1.00 93.38 91 GLY A C 1
ATOM 694 O O . GLY A 1 91 ? -6.180 -5.939 2.196 1.00 93.38 91 GLY A O 1
ATOM 695 N N . VAL A 1 92 ? -7.583 -4.663 0.985 1.00 95.19 92 VAL A N 1
ATOM 696 C CA . VAL A 1 92 ? -7.477 -5.426 -0.257 1.00 95.19 92 VAL A CA 1
ATOM 697 C C . VAL A 1 92 ? -7.137 -4.486 -1.394 1.00 95.19 92 VAL A C 1
ATOM 699 O O . VAL A 1 92 ? -7.688 -3.397 -1.488 1.00 95.19 92 VAL A O 1
ATOM 702 N N . VAL A 1 93 ? -6.247 -4.913 -2.282 1.00 95.12 93 VAL A N 1
ATOM 703 C CA . VAL A 1 93 ? -5.889 -4.094 -3.438 1.00 95.12 93 VAL A CA 1
ATOM 704 C C . VAL A 1 93 ? -7.081 -4.023 -4.387 1.00 95.12 93 VAL A C 1
ATOM 706 O O . VAL A 1 93 ? -7.487 -5.027 -4.980 1.00 95.12 93 VAL A O 1
ATOM 709 N N . THR A 1 94 ? -7.635 -2.831 -4.555 1.00 94.75 94 THR A N 1
ATOM 710 C CA . THR A 1 94 ? -8.768 -2.576 -5.454 1.00 94.75 94 THR A CA 1
ATOM 711 C C . THR A 1 94 ? -8.316 -2.069 -6.817 1.00 94.75 94 THR A C 1
ATOM 713 O O . THR A 1 94 ? -8.977 -2.322 -7.824 1.00 94.75 94 THR A O 1
ATOM 716 N N . HIS A 1 95 ? -7.166 -1.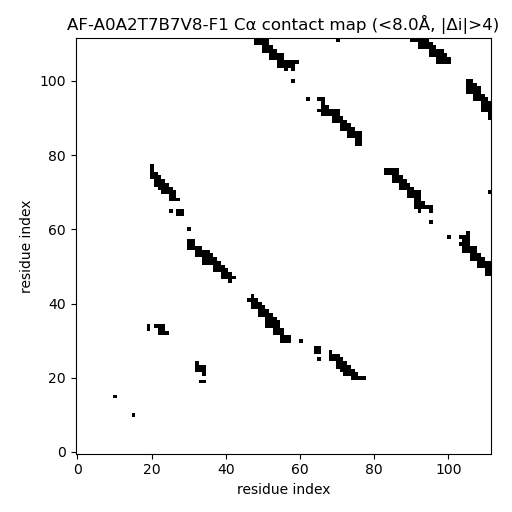399 -6.870 1.00 94.50 95 HIS A N 1
ATOM 717 C CA . HIS A 1 95 ? -6.594 -0.859 -8.095 1.00 94.50 95 HIS A CA 1
ATOM 718 C C . HIS A 1 95 ? -5.098 -1.143 -8.165 1.00 94.50 95 HIS A C 1
ATOM 720 O O . HIS A 1 95 ? -4.403 -1.071 -7.155 1.00 94.50 95 HIS A O 1
ATOM 726 N N . PHE A 1 96 ? -4.607 -1.425 -9.369 1.00 94.56 96 PHE A N 1
ATOM 727 C CA . PHE A 1 96 ? -3.190 -1.604 -9.654 1.00 94.56 96 PHE A CA 1
ATOM 728 C C . PHE A 1 96 ? -2.840 -0.914 -10.967 1.00 94.56 96 PHE A C 1
ATOM 730 O O . PHE A 1 96 ? -3.512 -1.106 -11.982 1.00 94.56 96 PHE A O 1
ATOM 737 N N . LYS A 1 97 ? -1.768 -0.125 -10.946 1.00 94.25 97 LYS A N 1
ATOM 738 C CA . LYS A 1 97 ? -1.276 0.610 -12.104 1.00 94.25 97 LYS A CA 1
ATOM 739 C C . LYS A 1 97 ? 0.247 0.645 -12.107 1.00 94.25 97 LYS A C 1
ATOM 741 O O . LYS A 1 97 ? 0.874 0.988 -11.111 1.00 94.25 97 LYS A O 1
ATOM 746 N N . ARG A 1 98 ? 0.849 0.383 -13.266 1.00 93.44 98 ARG A N 1
ATOM 747 C CA . ARG A 1 98 ? 2.262 0.690 -13.519 1.00 93.44 98 ARG A CA 1
ATOM 748 C C . ARG A 1 98 ? 2.388 2.139 -13.986 1.00 93.44 98 ARG A C 1
ATOM 750 O O . ARG A 1 98 ? 1.710 2.536 -14.932 1.00 93.44 98 ARG A O 1
ATOM 757 N N . ILE A 1 99 ? 3.229 2.921 -13.318 1.00 93.38 99 ILE A N 1
ATOM 758 C CA . ILE A 1 99 ? 3.425 4.347 -13.610 1.00 93.38 99 ILE A CA 1
ATOM 759 C C . ILE A 1 99 ? 4.587 4.541 -14.578 1.00 93.38 99 ILE A C 1
ATOM 761 O O . ILE A 1 99 ? 4.443 5.231 -15.583 1.00 93.38 99 ILE A O 1
ATOM 765 N N . SER A 1 100 ? 5.729 3.925 -14.278 1.00 91.94 100 SER A N 1
ATOM 766 C CA . SER A 1 100 ? 6.948 4.059 -15.071 1.00 91.94 100 SER A CA 1
ATOM 767 C C . SER A 1 100 ? 7.842 2.830 -14.913 1.00 91.94 100 SER A C 1
ATOM 769 O O . SER A 1 100 ? 7.622 1.977 -14.050 1.00 91.94 100 SER A O 1
ATOM 771 N N . GLY A 1 101 ? 8.845 2.721 -15.774 1.00 90.50 101 GLY A N 1
ATOM 772 C CA . GLY A 1 101 ? 9.868 1.690 -15.722 1.00 90.50 101 GLY A CA 1
ATOM 773 C C . GLY A 1 101 ? 11.191 2.220 -16.249 1.00 90.50 101 GLY A C 1
ATOM 774 O O . GLY A 1 101 ? 11.252 2.759 -17.351 1.00 90.50 101 GLY A O 1
ATOM 775 N N . SER A 1 102 ? 12.236 2.028 -15.461 1.00 88.62 102 SER A N 1
ATOM 776 C CA . SER A 1 102 ? 13.635 2.156 -15.853 1.00 88.62 102 SER A CA 1
ATOM 777 C C . SER A 1 102 ? 14.214 0.771 -16.152 1.00 88.62 102 SER A C 1
ATOM 779 O O . SER A 1 102 ? 13.517 -0.242 -16.083 1.00 88.62 102 SER A O 1
ATOM 781 N N . ARG A 1 103 ? 15.506 0.708 -16.496 1.00 87.62 103 ARG A N 1
ATOM 782 C CA . ARG A 1 103 ? 16.182 -0.565 -16.789 1.00 87.62 103 ARG A CA 1
ATOM 783 C C . ARG A 1 103 ? 16.292 -1.484 -15.570 1.00 87.62 103 ARG A C 1
ATOM 785 O O . ARG A 1 103 ? 16.280 -2.695 -15.736 1.00 87.62 103 ARG A O 1
ATOM 792 N N . ASP A 1 104 ? 16.384 -0.899 -14.379 1.00 87.56 104 ASP A N 1
ATOM 793 C CA . ASP A 1 104 ? 16.704 -1.631 -13.150 1.00 87.56 104 ASP A CA 1
ATOM 794 C C . ASP A 1 104 ? 15.577 -1.558 -12.096 1.00 87.56 104 ASP A C 1
ATOM 796 O O . ASP A 1 104 ? 15.611 -2.281 -11.104 1.00 87.56 104 ASP A O 1
ATOM 800 N N . GLN A 1 105 ? 14.569 -0.698 -12.298 1.00 89.94 105 GLN A N 1
ATOM 801 C CA . GLN A 1 105 ? 13.4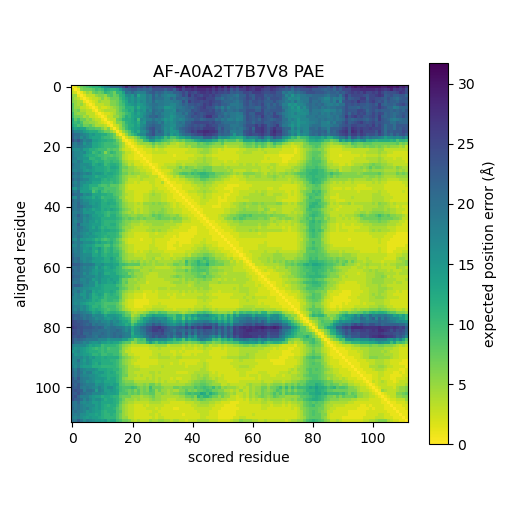71 -0.482 -11.350 1.00 89.94 105 GLN A CA 1
ATOM 802 C C . GLN A 1 105 ? 12.189 -0.053 -12.071 1.00 89.94 105 GLN A C 1
ATOM 804 O O . GLN A 1 105 ? 12.248 0.704 -13.041 1.00 89.94 105 GLN A O 1
ATOM 809 N N . ALA A 1 106 ? 11.029 -0.486 -11.582 1.00 93.25 106 ALA A N 1
ATOM 810 C CA . ALA A 1 106 ? 9.726 0.002 -12.022 1.00 93.25 106 ALA A CA 1
ATOM 811 C C . ALA A 1 106 ? 8.932 0.610 -10.864 1.00 93.25 106 ALA A C 1
ATOM 813 O O . ALA A 1 106 ? 9.020 0.149 -9.726 1.00 93.25 106 ALA A O 1
ATOM 814 N N . THR A 1 107 ? 8.149 1.641 -11.184 1.00 94.25 107 THR A N 1
ATOM 815 C CA . THR A 1 107 ? 7.281 2.346 -10.236 1.00 94.25 107 THR A CA 1
ATOM 816 C C . THR A 1 107 ? 5.836 1.937 -10.475 1.00 94.25 107 THR A C 1
ATOM 818 O O . THR A 1 107 ? 5.318 2.017 -11.598 1.00 94.25 107 THR A O 1
ATOM 821 N N . TYR A 1 108 ? 5.170 1.550 -9.397 1.00 94.94 108 TYR A N 1
ATOM 822 C CA . TYR A 1 108 ? 3.792 1.091 -9.372 1.00 94.94 108 TYR A CA 1
ATOM 823 C C . TYR A 1 108 ? 2.969 1.913 -8.387 1.00 94.94 108 TYR A C 1
ATOM 825 O O . TYR A 1 108 ? 3.493 2.541 -7.469 1.00 94.94 108 TYR A O 1
ATOM 833 N N . GLN A 1 109 ? 1.660 1.896 -8.595 1.00 95.56 109 GLN A N 1
ATOM 834 C CA . GLN A 1 109 ? 0.675 2.516 -7.729 1.00 95.56 109 GLN A CA 1
ATOM 835 C C . GLN A 1 109 ? -0.451 1.517 -7.471 1.00 95.56 109 GLN A C 1
ATOM 837 O O . GLN A 1 109 ? -0.941 0.869 -8.404 1.00 95.56 109 GLN A O 1
ATOM 842 N N . ILE A 1 110 ? -0.859 1.401 -6.212 1.00 95.81 110 ILE A N 1
ATOM 843 C CA . ILE A 1 110 ? -2.019 0.616 -5.798 1.00 95.81 110 ILE A CA 1
ATOM 844 C C . ILE A 1 110 ? -2.962 1.444 -4.945 1.00 95.81 110 ILE A C 1
ATOM 846 O O . ILE A 1 110 ? -2.557 2.432 -4.337 1.00 95.81 110 ILE A O 1
ATOM 850 N N . ILE A 1 111 ? -4.206 0.980 -4.882 1.00 95.62 111 ILE A N 1
ATOM 851 C CA . ILE A 1 111 ? -5.215 1.508 -3.973 1.00 95.62 111 ILE A CA 1
ATOM 852 C C . ILE A 1 111 ? -5.681 0.392 -3.053 1.00 95.62 111 ILE A C 1
ATOM 854 O O . ILE A 1 111 ? -6.023 -0.697 -3.531 1.00 95.62 111 ILE A O 1
ATOM 858 N N . ILE A 1 112 ? -5.708 0.690 -1.757 1.00 94.06 112 ILE A N 1
ATOM 859 C CA . ILE A 1 112 ? -6.241 -0.167 -0.695 1.00 94.06 112 ILE A CA 1
ATOM 860 C C . ILE A 1 112 ? -7.444 0.516 -0.050 1.00 94.06 112 ILE A C 1
ATOM 862 O O . ILE A 1 112 ? -7.356 1.737 0.220 1.00 94.06 112 ILE A O 1
#

Organism: NCBI:txid413502

Radius of gyration: 14.49 Å; Cα contacts (8 Å, |Δi|>4): 197; chains: 1; bounding box: 37×25×40 Å

pLDDT: mean 81.64, std 16.6, range [44.31, 96.06]

Secondary structure (DSSP, 8-state):
--HHHHHHHHHHHHH--SS--EEEE-TT--S--EEEEEEEE--TTS--EEEEEEEES-S---HHHHTT-EEEEEEPPPTT-SS---EEEEEE--EEEEEEE-SS-EEEEEE-

Sequence (112 aa):
MSQTDTLKNTLYALTGSGLNRYRLDIPSCPSLLDVEDFSGFEAMSQLYHYDIRFTSSDLNIDATQLLSKPATLTMGAGPLTGLAEQKVVHGVVTHFKRISGSRDQATYQIII

Solvent-accessible surface area (backbone atoms only — not comparable to full-atom values): 6555 Å² total; per-residue (Å²): 134,63,70,67,58,55,52,51,52,50,48,43,74,75,62,49,94,58,96,66,53,49,43,60,48,38,90,68,46,91,67,69,58,46,58,76,48,74,50,76,49,80,53,91,98,49,82,61,41,32,45,37,32,30,35,23,67,59,76,74,77,57,63,81,42,45,48,74,28,60,34,37,42,36,41,51,60,60,98,86,48,99,61,86,62,56,52,70,48,77,45,43,21,77,40,76,45,78,77,50,72,60,99,70,38,16,36,35,38,37,29,58

Mean predicted aligned error: 8.65 Å